Protein AF-A0A7C6W6D5-F1 (afdb_monomer_lite)

Structure (mmCIF, N/CA/C/O backbone):
data_AF-A0A7C6W6D5-F1
#
_entry.id   AF-A0A7C6W6D5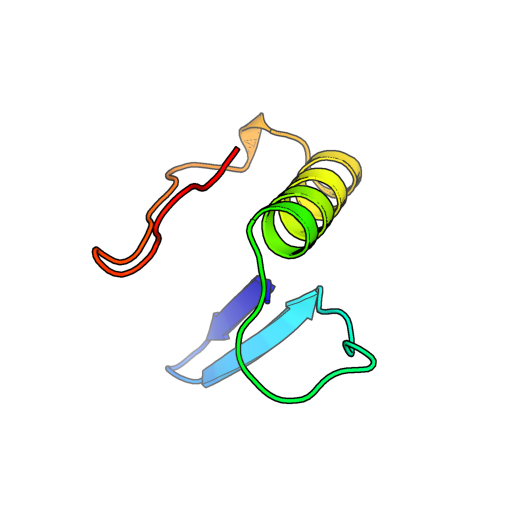-F1
#
loop_
_atom_site.group_PDB
_atom_site.id
_atom_site.type_symbol
_atom_site.label_atom_id
_atom_site.label_alt_id
_atom_site.label_comp_id
_atom_site.label_asym_id
_atom_site.label_entity_id
_atom_site.label_seq_id
_atom_site.pdbx_PDB_ins_code
_atom_site.Cartn_x
_atom_site.Cartn_y
_atom_site.Cartn_z
_atom_site.occupancy
_atom_site.B_iso_or_equiv
_atom_site.auth_seq_id
_atom_site.auth_comp_id
_atom_site.auth_asym_id
_atom_site.auth_atom_id
_atom_site.pdbx_PDB_model_num
ATOM 1 N N . MET A 1 1 ? 4.252 2.369 -1.231 1.00 85.75 1 MET A N 1
ATOM 2 C CA . MET A 1 1 ? 3.662 2.714 -2.545 1.00 85.75 1 MET A CA 1
ATOM 3 C C . MET A 1 1 ? 2.540 1.731 -2.832 1.00 85.75 1 MET A C 1
ATOM 5 O O . MET A 1 1 ? 2.746 0.551 -2.594 1.00 85.75 1 MET A O 1
ATOM 9 N N . LEU A 1 2 ? 1.390 2.194 -3.319 1.00 88.38 2 LEU A N 1
ATOM 10 C CA . LEU A 1 2 ? 0.325 1.352 -3.869 1.00 88.38 2 LEU A CA 1
ATOM 11 C C . LEU A 1 2 ? 0.404 1.396 -5.393 1.00 88.38 2 LEU A C 1
ATOM 13 O O . LEU A 1 2 ? 0.452 2.487 -5.968 1.00 88.38 2 LEU A O 1
ATOM 17 N N . GLY A 1 3 ? 0.362 0.236 -6.038 1.00 91.00 3 GLY A N 1
ATOM 18 C CA . GLY A 1 3 ? 0.278 0.143 -7.488 1.00 91.00 3 GLY A CA 1
ATOM 19 C C . GLY A 1 3 ? -0.566 -1.038 -7.945 1.00 91.00 3 GLY A C 1
ATOM 20 O O . GLY A 1 3 ? -0.811 -1.962 -7.173 1.00 91.00 3 GLY A O 1
ATOM 21 N N . ILE A 1 4 ? -1.010 -0.983 -9.197 1.00 92.38 4 ILE A N 1
ATOM 22 C CA . ILE A 1 4 ? -1.673 -2.100 -9.876 1.00 92.38 4 ILE A CA 1
ATOM 23 C C . ILE A 1 4 ? -0.651 -2.773 -10.779 1.00 92.38 4 ILE A C 1
ATOM 25 O O . ILE A 1 4 ? 0.063 -2.094 -11.514 1.00 92.38 4 ILE A O 1
ATOM 29 N N . VAL A 1 5 ? -0.588 -4.101 -10.729 1.00 94.00 5 VAL A N 1
ATOM 30 C CA . VAL A 1 5 ? 0.223 -4.885 -11.660 1.00 94.00 5 VAL A CA 1
ATOM 31 C C . VAL A 1 5 ? -0.654 -5.319 -12.827 1.00 94.00 5 VAL A C 1
ATOM 33 O O . VAL A 1 5 ? -1.692 -5.940 -12.618 1.00 94.00 5 VAL A O 1
ATOM 36 N N . ASN A 1 6 ? -0.224 -5.003 -14.044 1.00 95.06 6 ASN A N 1
ATOM 37 C CA . ASN A 1 6 ? -0.825 -5.486 -15.281 1.00 95.06 6 ASN A CA 1
ATOM 38 C C . ASN A 1 6 ? 0.286 -5.994 -16.205 1.00 95.06 6 ASN A C 1
ATOM 40 O O . ASN A 1 6 ? 1.262 -5.281 -16.428 1.00 95.06 6 ASN A O 1
ATOM 44 N N . ASP A 1 7 ? 0.159 -7.224 -16.705 1.00 95.56 7 ASP A N 1
ATOM 45 C CA . ASP A 1 7 ? 1.145 -7.872 -17.586 1.00 95.56 7 ASP A CA 1
ATOM 46 C C . ASP A 1 7 ? 2.592 -7.834 -17.053 1.00 95.56 7 ASP A C 1
ATOM 48 O O . ASP A 1 7 ? 3.554 -7.622 -17.789 1.00 95.56 7 ASP A O 1
ATOM 52 N N . GLY A 1 8 ? 2.759 -8.006 -15.737 1.00 94.81 8 GLY A N 1
ATOM 53 C CA . GLY A 1 8 ? 4.071 -7.962 -15.078 1.00 94.81 8 GLY A CA 1
ATOM 54 C C . GLY A 1 8 ? 4.632 -6.552 -14.857 1.00 94.81 8 GLY A C 1
ATOM 55 O O . GLY A 1 8 ? 5.720 -6.416 -14.300 1.00 94.81 8 GLY A O 1
ATOM 56 N N . VAL A 1 9 ? 3.898 -5.501 -15.235 1.00 94.62 9 VAL A N 1
ATOM 57 C CA . VAL A 1 9 ? 4.293 -4.100 -15.047 1.00 94.62 9 VAL A CA 1
ATOM 58 C C . VAL A 1 9 ? 3.491 -3.475 -13.910 1.00 94.62 9 VAL A C 1
ATOM 60 O O . VAL A 1 9 ? 2.263 -3.517 -13.907 1.00 94.62 9 VAL A O 1
ATOM 63 N N . ALA A 1 10 ? 4.186 -2.876 -12.941 1.00 94.12 10 ALA A N 1
ATOM 64 C CA . ALA A 1 10 ? 3.565 -2.176 -11.820 1.00 94.12 10 ALA A CA 1
ATOM 65 C C . ALA A 1 10 ? 3.342 -0.688 -12.139 1.00 94.12 10 ALA A C 1
ATOM 67 O O . ALA A 1 10 ? 4.292 0.052 -12.396 1.00 94.12 10 ALA A O 1
ATOM 68 N N . PHE A 1 11 ? 2.092 -0.239 -12.053 1.00 93.75 11 PHE A N 1
ATOM 69 C CA . PHE A 1 11 ? 1.686 1.154 -12.223 1.00 93.75 11 PHE A CA 1
ATOM 70 C C . PHE A 1 11 ? 1.428 1.789 -10.855 1.00 93.75 11 PHE A C 1
ATOM 72 O O . PHE A 1 11 ? 0.488 1.376 -10.168 1.00 93.75 11 PHE A O 1
ATOM 79 N N . PRO A 1 12 ? 2.229 2.779 -10.424 1.00 92.75 12 PRO A N 1
ATOM 80 C CA . PRO A 1 12 ? 2.033 3.427 -9.137 1.00 92.75 12 PRO A CA 1
ATOM 81 C C . PRO A 1 12 ? 0.785 4.316 -9.172 1.00 92.75 12 PRO A C 1
ATOM 83 O O . PRO A 1 12 ? 0.664 5.201 -10.013 1.00 92.75 12 PRO A O 1
ATOM 86 N N . LEU A 1 13 ? -0.130 4.102 -8.229 1.00 90.69 13 LEU A N 1
ATOM 87 C CA . LEU A 1 13 ? -1.356 4.894 -8.089 1.00 90.69 13 LEU A CA 1
ATOM 88 C C . LEU A 1 13 ? -1.293 5.847 -6.901 1.00 90.69 13 LEU A C 1
ATOM 90 O O . LEU A 1 13 ? -1.722 6.994 -6.993 1.00 90.69 13 LEU A O 1
ATOM 94 N N . ILE A 1 14 ? -0.769 5.370 -5.769 1.00 89.62 14 ILE A N 1
ATOM 95 C CA . ILE A 1 14 ? -0.676 6.161 -4.541 1.00 89.62 14 ILE A CA 1
ATOM 96 C C . ILE A 1 14 ? 0.730 6.038 -3.979 1.00 89.62 14 ILE A C 1
ATOM 98 O O . ILE A 1 14 ? 1.181 4.973 -3.553 1.00 89.62 14 ILE A O 1
ATOM 102 N N . PHE A 1 15 ? 1.422 7.165 -3.949 1.00 90.94 15 PHE A N 1
ATOM 103 C CA . PHE A 1 15 ? 2.718 7.305 -3.316 1.00 90.94 15 PHE A CA 1
ATOM 104 C C . PHE A 1 15 ? 2.887 8.733 -2.807 1.00 90.94 15 PHE A C 1
ATOM 106 O O . PHE A 1 15 ? 2.132 9.639 -3.175 1.00 90.94 15 PHE A O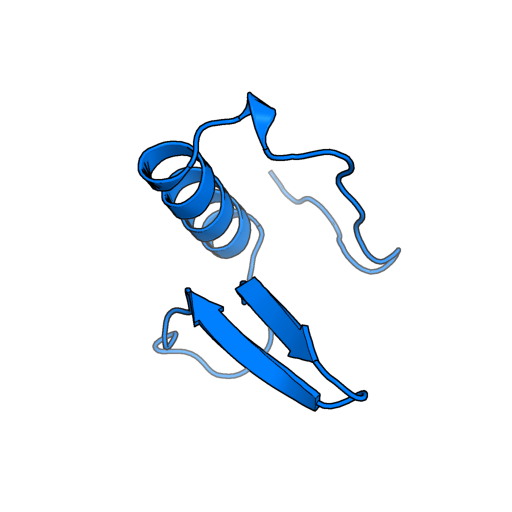 1
ATOM 113 N N . SER A 1 16 ? 3.876 8.902 -1.941 1.00 88.06 16 SER A N 1
ATOM 114 C CA . SER A 1 16 ? 4.317 10.194 -1.439 1.00 88.06 16 SER A CA 1
ATOM 115 C C . SER A 1 16 ? 5.812 10.296 -1.685 1.00 88.06 16 SER A C 1
ATOM 117 O O . SER A 1 16 ? 6.550 9.350 -1.409 1.00 88.06 16 SER A O 1
ATOM 119 N N . MET A 1 17 ? 6.250 11.439 -2.206 1.00 90.56 17 MET A N 1
ATOM 120 C CA . MET A 1 17 ? 7.668 11.774 -2.246 1.00 90.56 17 MET A CA 1
ATOM 121 C C . MET A 1 17 ? 8.081 12.212 -0.844 1.00 90.56 17 MET A C 1
ATOM 123 O O . MET A 1 17 ? 7.520 13.167 -0.307 1.00 90.56 17 MET A O 1
ATOM 127 N N . LEU A 1 18 ? 9.026 11.496 -0.241 1.00 88.88 18 LEU A N 1
ATOM 128 C CA . LEU A 1 18 ? 9.510 11.807 1.099 1.00 88.88 18 LEU A CA 1
ATOM 129 C C . LEU A 1 18 ? 10.689 12.786 1.004 1.00 88.88 18 LEU A C 1
ATOM 131 O O . LEU A 1 18 ? 11.566 12.589 0.161 1.00 88.88 18 LEU A O 1
ATOM 135 N N . PRO A 1 19 ? 10.769 13.815 1.867 1.00 89.50 19 PRO A N 1
ATOM 136 C CA . PRO A 1 19 ? 11.872 14.777 1.875 1.00 89.50 19 PRO A CA 1
ATOM 137 C C . PRO A 1 19 ? 13.122 14.206 2.574 1.00 89.50 19 PRO A C 1
ATOM 139 O O . PRO A 1 19 ? 13.788 14.894 3.342 1.00 89.50 19 PRO A O 1
ATOM 142 N N . LYS A 1 20 ? 13.424 12.922 2.354 1.00 89.25 20 LYS A N 1
ATOM 143 C CA . LYS A 1 20 ? 14.565 12.214 2.940 1.00 89.25 20 LYS A CA 1
ATOM 144 C C . LYS A 1 20 ? 15.083 11.140 1.989 1.00 89.25 20 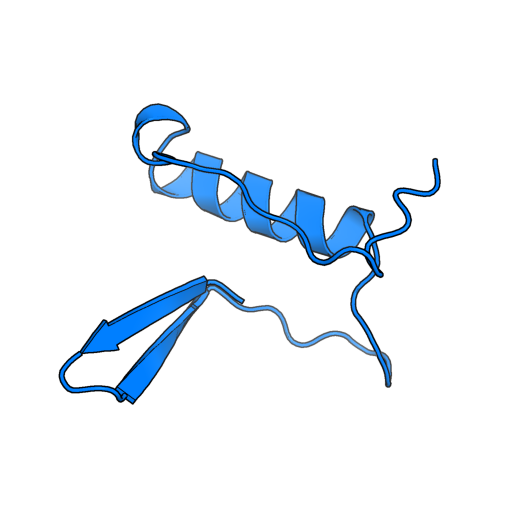LYS A C 1
ATOM 146 O O . LYS A 1 20 ? 14.344 10.631 1.152 1.00 89.25 20 LYS A O 1
ATOM 151 N N . GLN A 1 21 ? 16.353 10.785 2.151 1.00 83.62 21 GLN A N 1
ATOM 152 C CA . GLN A 1 21 ? 16.956 9.642 1.469 1.00 83.62 21 GLN A CA 1
ATOM 153 C C . GLN A 1 21 ? 16.831 8.385 2.340 1.00 83.62 21 GLN A C 1
ATOM 155 O O . GLN A 1 21 ? 16.854 8.475 3.568 1.00 83.62 21 GLN A O 1
ATOM 160 N N . GLY A 1 22 ? 16.724 7.216 1.707 1.00 82.88 22 GLY A N 1
ATOM 161 C CA . GLY A 1 22 ? 16.610 5.927 2.393 1.00 82.88 22 GLY A CA 1
ATOM 162 C C . GLY A 1 22 ? 15.170 5.428 2.545 1.00 82.88 22 GLY A C 1
ATOM 163 O O . GLY A 1 22 ? 14.269 5.845 1.819 1.00 82.88 22 GLY A O 1
ATOM 164 N N . ASN A 1 23 ? 14.976 4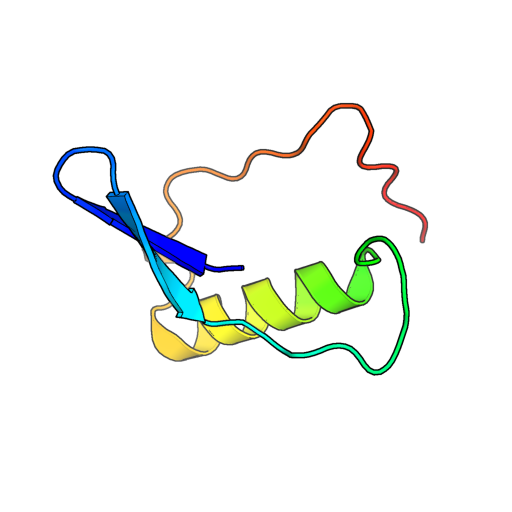.488 3.471 1.00 81.31 23 ASN A N 1
ATOM 165 C CA . ASN A 1 23 ? 13.731 3.732 3.609 1.00 81.31 23 ASN A CA 1
ATOM 166 C C . ASN A 1 23 ? 12.619 4.520 4.316 1.00 81.31 23 ASN A C 1
ATOM 168 O O . ASN A 1 23 ? 12.868 5.415 5.134 1.00 81.31 23 ASN A O 1
ATOM 172 N N . SER A 1 24 ? 11.375 4.134 4.029 1.00 79.00 24 SER A N 1
ATOM 173 C CA . SER A 1 24 ? 10.209 4.594 4.778 1.00 79.00 24 SER A CA 1
ATOM 174 C C . SER A 1 24 ? 10.238 4.089 6.223 1.00 79.00 24 SER A C 1
ATOM 176 O O . SER A 1 24 ? 10.745 3.001 6.493 1.00 79.00 24 SER A O 1
ATOM 178 N N . ASN A 1 25 ? 9.676 4.861 7.150 1.00 84.25 25 ASN A N 1
ATOM 179 C CA . ASN A 1 25 ? 9.465 4.439 8.537 1.00 84.25 25 ASN A CA 1
ATOM 180 C C . ASN A 1 25 ? 8.027 3.929 8.759 1.00 84.25 25 ASN A C 1
ATOM 182 O O . ASN A 1 25 ? 7.183 3.998 7.862 1.00 84.25 25 ASN A O 1
ATOM 186 N N . SER A 1 26 ? 7.753 3.421 9.965 1.00 84.19 26 SER A N 1
ATOM 187 C CA . SER A 1 26 ? 6.433 2.906 10.348 1.00 84.19 26 SER A CA 1
ATOM 188 C C . SER A 1 26 ? 5.326 3.942 10.149 1.00 84.19 26 SER A C 1
ATOM 190 O O . SER A 1 26 ? 4.286 3.613 9.586 1.00 84.19 26 SER A O 1
ATOM 192 N N . GLN A 1 27 ? 5.556 5.198 10.547 1.00 87.19 27 GLN A N 1
ATOM 193 C CA . GLN A 1 27 ? 4.545 6.253 10.451 1.00 87.19 27 GLN A CA 1
ATOM 194 C C . GLN A 1 27 ? 4.183 6.575 8.997 1.00 87.19 27 GLN A C 1
ATOM 196 O O . GLN A 1 27 ? 3.009 6.656 8.660 1.00 87.19 27 GLN A O 1
ATOM 201 N N . GLU A 1 28 ? 5.167 6.672 8.105 1.00 88.69 28 GLU A N 1
ATOM 202 C CA . GLU A 1 28 ? 4.933 6.926 6.677 1.00 88.69 28 GLU A CA 1
ATOM 203 C C . GLU A 1 28 ? 4.164 5.782 6.005 1.00 88.69 28 GLU A C 1
ATOM 205 O O . GLU A 1 28 ? 3.361 6.014 5.097 1.00 88.69 28 GLU A O 1
ATOM 210 N N . LEU A 1 29 ? 4.388 4.541 6.452 1.00 86.38 29 LEU A N 1
ATOM 211 C CA . LEU A 1 29 ? 3.605 3.393 6.006 1.00 86.38 29 LEU A CA 1
ATOM 212 C C . LEU A 1 29 ? 2.165 3.461 6.537 1.00 86.38 29 LEU A C 1
ATOM 214 O O . LEU A 1 29 ? 1.230 3.262 5.761 1.00 86.38 29 LEU A O 1
ATOM 218 N N . ILE A 1 30 ? 1.980 3.780 7.823 1.00 89.88 30 ILE A N 1
ATOM 219 C CA . ILE A 1 30 ? 0.661 3.970 8.446 1.00 89.88 30 ILE A CA 1
ATOM 220 C C . ILE A 1 30 ? -0.118 5.068 7.718 1.00 89.88 30 ILE A C 1
ATOM 222 O O . ILE A 1 30 ? -1.281 4.867 7.374 1.00 89.88 30 ILE A O 1
ATOM 226 N N . ASP A 1 31 ? 0.517 6.196 7.407 1.00 92.25 31 ASP A N 1
ATOM 227 C CA . ASP A 1 31 ? -0.108 7.311 6.696 1.00 92.25 31 ASP A CA 1
ATOM 228 C C . ASP A 1 31 ? -0.564 6.899 5.289 1.00 92.25 31 ASP A C 1
ATOM 230 O O . ASP A 1 31 ? -1.664 7.248 4.848 1.00 92.25 31 ASP A O 1
ATOM 234 N N . LEU A 1 32 ? 0.249 6.102 4.587 1.00 91.19 32 LEU A N 1
ATOM 235 C CA . LEU A 1 32 ? -0.112 5.561 3.279 1.00 91.19 32 LEU A CA 1
ATOM 236 C C . LEU A 1 32 ? -1.305 4.595 3.366 1.00 91.19 32 LEU A C 1
ATOM 238 O O . LEU A 1 32 ? -2.205 4.664 2.526 1.00 91.19 32 LEU A O 1
ATOM 242 N N . ILE A 1 33 ? -1.330 3.717 4.372 1.00 91.44 33 ILE A N 1
ATOM 243 C CA . ILE A 1 33 ? -2.433 2.772 4.605 1.00 91.44 33 ILE A CA 1
ATOM 244 C C . ILE A 1 33 ? -3.710 3.527 4.980 1.00 91.44 33 ILE A C 1
ATOM 246 O O . ILE A 1 33 ? -4.764 3.264 4.411 1.00 91.44 33 ILE A O 1
ATOM 250 N N . ASN A 1 34 ? -3.627 4.516 5.869 1.00 93.94 34 ASN A N 1
ATOM 251 C CA . ASN A 1 34 ? -4.765 5.357 6.234 1.00 93.94 34 ASN A CA 1
ATOM 252 C C . ASN A 1 34 ? -5.323 6.095 5.016 1.00 93.94 34 ASN A C 1
ATOM 254 O O . ASN A 1 34 ? -6.536 6.150 4.824 1.00 93.94 34 ASN A O 1
ATOM 258 N N . ARG A 1 35 ? -4.453 6.600 4.133 1.00 94.06 35 ARG A N 1
ATOM 259 C CA . ARG A 1 35 ? -4.880 7.189 2.859 1.00 94.06 35 ARG A CA 1
ATOM 260 C C . ARG A 1 35 ? -5.606 6.174 1.973 1.00 94.06 35 ARG A C 1
ATOM 262 O O . ARG A 1 35 ? -6.626 6.523 1.388 1.00 94.06 35 ARG A O 1
ATOM 269 N N . PHE A 1 36 ? -5.122 4.935 1.887 1.00 93.19 36 PHE A N 1
ATOM 270 C CA . PHE A 1 36 ? -5.823 3.862 1.177 1.00 93.19 36 PHE A CA 1
ATOM 271 C C . PHE A 1 36 ? -7.204 3.583 1.790 1.00 93.19 36 PHE A C 1
ATOM 273 O O . PHE A 1 36 ? -8.204 3.576 1.074 1.00 93.19 36 PHE A O 1
ATOM 280 N N . ILE A 1 37 ? -7.278 3.412 3.112 1.00 94.81 37 ILE A N 1
ATOM 281 C CA . ILE A 1 37 ? -8.527 3.135 3.834 1.00 94.81 37 ILE A CA 1
ATOM 282 C C . ILE A 1 37 ? -9.531 4.272 3.636 1.00 94.81 37 ILE A C 1
ATOM 284 O O . ILE A 1 37 ? -10.705 4.002 3.412 1.00 94.81 37 ILE A O 1
ATOM 288 N N . ASN A 1 38 ? -9.087 5.528 3.648 1.00 95.88 38 ASN A N 1
ATOM 289 C CA . ASN A 1 38 ? -9.967 6.674 3.424 1.00 95.88 38 ASN A CA 1
ATOM 290 C C . ASN A 1 38 ? -10.526 6.735 1.994 1.00 95.88 38 ASN A C 1
ATOM 292 O O . ASN A 1 38 ? -11.623 7.249 1.795 1.00 95.88 38 ASN A O 1
ATOM 296 N N . LEU A 1 39 ? -9.788 6.233 0.999 1.00 94.44 39 LEU A N 1
ATOM 297 C CA . LEU A 1 39 ? -10.206 6.267 -0.406 1.00 94.44 39 LEU A CA 1
ATOM 298 C C . LEU A 1 39 ? -11.082 5.075 -0.797 1.00 94.44 39 LEU A C 1
ATOM 300 O O . LEU A 1 39 ? -12.059 5.244 -1.520 1.00 94.44 39 LEU A O 1
ATOM 304 N N . PHE A 1 40 ? -10.727 3.876 -0.339 1.00 92.69 40 PHE A N 1
ATOM 305 C CA . PHE A 1 40 ? -11.374 2.635 -0.771 1.00 92.69 40 PHE A CA 1
ATOM 306 C C . PHE A 1 40 ? -12.197 1.994 0.349 1.00 92.69 40 PHE A C 1
ATOM 308 O O . PHE A 1 40 ? -13.258 1.428 0.100 1.00 92.69 40 PHE A O 1
ATOM 315 N N . GLY A 1 41 ? -11.761 2.132 1.598 1.00 94.25 41 GLY A N 1
ATOM 316 C CA . GLY A 1 41 ? -12.330 1.453 2.758 1.00 94.25 41 GLY A CA 1
ATOM 317 C C . GLY A 1 41 ? -11.553 0.190 3.125 1.00 94.25 41 GLY A C 1
ATOM 318 O O . GLY A 1 41 ? -11.027 -0.520 2.271 1.00 94.25 41 GLY A O 1
ATOM 319 N N . VAL A 1 42 ? -11.526 -0.126 4.422 1.00 94.75 42 VAL A N 1
ATOM 320 C CA . VAL A 1 42 ? -10.779 -1.274 4.974 1.00 94.75 42 VAL A CA 1
ATOM 321 C C . VAL A 1 42 ? -11.206 -2.624 4.382 1.00 94.75 42 VAL A C 1
ATOM 323 O O . VAL A 1 42 ? -10.388 -3.523 4.249 1.00 94.75 42 VAL A O 1
ATOM 326 N N . LYS A 1 43 ? -12.467 -2.749 3.945 1.00 96.12 43 LYS A N 1
ATOM 327 C CA . LYS A 1 43 ? -13.022 -3.973 3.340 1.00 96.12 43 LYS A CA 1
ATOM 328 C C . LYS A 1 43 ? -12.349 -4.402 2.027 1.00 96.12 43 LYS A C 1
ATOM 330 O O . LYS A 1 43 ? -12.608 -5.502 1.562 1.00 96.12 43 LYS A O 1
ATOM 335 N N . PHE A 1 44 ? -11.549 -3.529 1.413 1.00 92.56 44 PHE A N 1
ATOM 336 C CA . PHE A 1 44 ? -10.796 -3.827 0.190 1.00 92.56 44 PHE A CA 1
ATOM 337 C C . PHE A 1 44 ? -9.366 -4.314 0.465 1.00 92.56 44 PHE A C 1
ATOM 339 O O . PHE A 1 44 ? -8.602 -4.521 -0.475 1.00 92.56 44 PHE A O 1
ATOM 346 N N . ILE A 1 45 ? -8.992 -4.489 1.735 1.00 92.12 45 ILE A N 1
ATOM 347 C CA . ILE A 1 45 ? -7.731 -5.115 2.130 1.00 92.12 45 ILE A CA 1
ATOM 348 C C . ILE A 1 45 ? -8.000 -6.604 2.337 1.00 92.12 45 ILE A C 1
ATOM 350 O O . ILE A 1 45 ? -8.622 -6.988 3.323 1.00 92.12 45 ILE A O 1
ATOM 354 N N . ASP A 1 46 ? -7.534 -7.429 1.404 1.00 93.38 46 ASP A N 1
ATOM 355 C CA . ASP A 1 46 ? -7.641 -8.890 1.506 1.00 93.38 46 ASP A CA 1
ATOM 356 C C . ASP A 1 46 ? -6.575 -9.475 2.446 1.00 93.38 46 ASP A C 1
ATOM 358 O O . ASP A 1 46 ? -6.854 -10.309 3.304 1.00 93.38 46 ASP A O 1
ATOM 362 N N . SER A 1 47 ? -5.340 -8.985 2.332 1.00 89.88 47 SER A N 1
ATOM 363 C CA . SER A 1 47 ? -4.226 -9.408 3.177 1.00 89.88 47 SER A CA 1
ATOM 364 C C . SER A 1 47 ? -3.236 -8.271 3.411 1.00 89.88 47 SER A C 1
ATOM 366 O O . SER A 1 47 ? -3.114 -7.340 2.611 1.00 89.88 47 SER A O 1
ATOM 368 N N . PHE A 1 48 ? -2.529 -8.344 4.537 1.00 86.31 48 PHE A N 1
ATOM 369 C CA . PHE A 1 48 ? -1.457 -7.423 4.891 1.00 86.31 48 PHE A CA 1
ATOM 370 C C . PHE A 1 48 ? -0.179 -8.223 5.123 1.00 86.31 48 PHE A C 1
ATOM 372 O O . PHE A 1 48 ? -0.161 -9.151 5.931 1.00 86.31 48 PHE A O 1
ATOM 379 N N . MET A 1 49 ? 0.878 -7.882 4.389 1.00 85.25 49 MET A N 1
ATOM 380 C CA . MET A 1 49 ? 2.164 -8.575 4.426 1.00 85.25 49 MET A CA 1
ATOM 381 C C . MET A 1 49 ? 3.280 -7.564 4.677 1.00 85.25 49 MET A C 1
ATOM 383 O O . MET A 1 49 ? 3.239 -6.447 4.163 1.00 85.25 49 MET A O 1
ATOM 387 N N . ALA A 1 50 ? 4.282 -7.972 5.447 1.00 80.75 50 ALA A N 1
ATOM 388 C CA . ALA A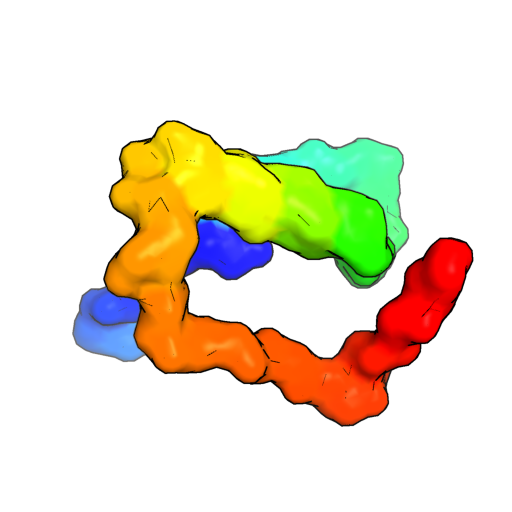 1 50 ? 5.470 -7.181 5.732 1.00 80.75 50 ALA A CA 1
ATOM 389 C C . ALA A 1 50 ? 6.721 -8.049 5.555 1.00 80.75 50 ALA A C 1
ATOM 391 O O . ALA A 1 50 ? 6.679 -9.262 5.773 1.00 80.75 50 ALA A O 1
ATOM 392 N N . ASP A 1 51 ? 7.826 -7.426 5.149 1.00 81.06 51 ASP A N 1
ATOM 393 C CA . ASP A 1 51 ? 9.129 -8.090 5.103 1.00 81.06 51 ASP A CA 1
ATOM 394 C C . ASP A 1 51 ? 9.619 -8.375 6.536 1.00 81.06 51 ASP A C 1
ATOM 396 O O . ASP A 1 51 ? 9.316 -7.623 7.463 1.00 81.06 51 ASP A O 1
ATOM 400 N N . LYS A 1 52 ? 10.421 -9.428 6.721 1.00 77.06 52 LYS A N 1
ATOM 401 C CA . LYS A 1 52 ? 11.108 -9.735 7.987 1.00 77.06 52 LYS A CA 1
ATOM 402 C C . LYS A 1 52 ? 11.972 -8.572 8.498 1.00 77.06 52 LYS A C 1
ATOM 404 O O . LYS A 1 52 ? 12.255 -8.507 9.690 1.00 77.06 52 LYS A O 1
ATOM 409 N N . GLU A 1 53 ? 12.412 -7.675 7.614 1.00 72.50 53 GLU A N 1
ATOM 410 C CA . GLU A 1 53 ? 13.183 -6.477 7.970 1.00 72.50 53 GLU A CA 1
ATOM 411 C C . GLU A 1 53 ? 12.309 -5.317 8.465 1.00 72.50 53 GLU A C 1
ATOM 413 O O . GLU A 1 53 ? 12.829 -4.302 8.936 1.00 72.50 53 GLU A O 1
ATOM 418 N N . PHE A 1 54 ? 10.982 -5.457 8.403 1.00 68.19 54 PHE A N 1
ATOM 419 C CA . PHE A 1 54 ? 10.066 -4.497 8.992 1.00 68.19 54 PHE A CA 1
ATOM 420 C C . PHE A 1 54 ? 10.094 -4.619 10.520 1.00 68.19 54 PHE A C 1
ATOM 422 O O . PHE A 1 54 ? 9.333 -5.362 11.138 1.00 68.19 54 PHE 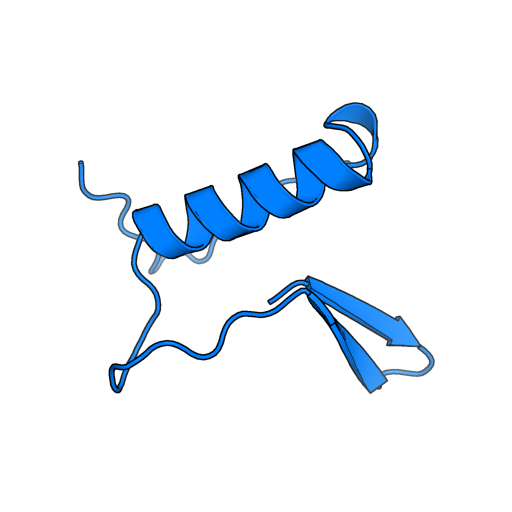A O 1
ATOM 429 N N . ILE A 1 55 ? 10.995 -3.864 11.144 1.00 68.31 55 ILE A N 1
ATOM 430 C CA . ILE A 1 55 ? 11.020 -3.695 12.594 1.00 68.31 55 ILE A CA 1
ATOM 431 C C . ILE A 1 55 ? 10.017 -2.594 12.927 1.00 68.31 55 ILE A C 1
ATOM 433 O O . ILE A 1 55 ? 10.339 -1.409 12.833 1.00 68.31 55 ILE A O 1
ATOM 437 N N . GLY A 1 56 ? 8.798 -2.989 13.300 1.00 60.09 56 GLY A N 1
ATOM 438 C CA . GLY A 1 56 ? 7.835 -2.083 13.917 1.00 60.09 56 GLY A CA 1
ATOM 439 C C . GLY A 1 56 ? 8.441 -1.546 15.209 1.00 60.09 56 GLY A C 1
ATOM 440 O O . GLY A 1 56 ? 8.447 -2.235 16.223 1.00 60.09 56 GLY A O 1
ATOM 441 N N . ARG A 1 57 ? 9.050 -0.362 15.146 1.00 64.88 57 ARG A N 1
ATOM 442 C CA . ARG A 1 57 ? 9.402 0.398 16.343 1.00 64.88 57 ARG A CA 1
ATOM 443 C C . ARG A 1 57 ? 8.217 1.281 16.703 1.00 64.88 57 ARG A C 1
ATOM 445 O O . ARG A 1 57 ? 7.615 1.853 15.789 1.00 64.88 57 ARG A O 1
ATOM 452 N N . ASP A 1 58 ? 7.929 1.313 18.000 1.00 47.44 58 ASP A N 1
ATOM 453 C CA . ASP A 1 58 ? 6.968 2.212 18.645 1.00 47.44 58 ASP A CA 1
ATOM 454 C C . ASP A 1 58 ? 7.194 3.679 18.246 1.00 47.44 58 ASP A C 1
ATOM 456 O O . ASP A 1 58 ? 8.377 4.095 18.139 1.00 47.44 58 ASP A O 1
#

Foldseek 3Di:
DDFDDDPNDTDDDDDDDDPDDDDDAPVRVVVSVVVVCVVPNPVPDPDDDDDPPRDPDD

Sequence (58 aa):
MLGIVNDGVAFPLIFSMLPKQGNSNSQELIDLINRFINLFGVKFIDSFMADKEFIGRD

Secondary structure (DSSP, 8-state):
-EEEEETTEEEEEE----SSSS---HHHHHHHHHHHHHHH-GGG-------TT-----

pLDDT: mean 87.17, std 9.56, range [47.44, 96.12]

Radius of gyration: 12.72 Å; chains: 1; bounding box: 30×24×36 Å